Protein AF-A0A1R2CK33-F1 (afdb_monomer_lite)

InterPro domains:
  IPR003613 U-box domain [PF04564] (1-62)
  IPR003613 U-box domain [PS51698] (1-68)
  IPR003613 U-box domain [SM00504] (2-61)
  IPR013083 Zinc finger, RING/FYVE/PHD-type [G3DSA:3.30.40.10] (1-67)
  IPR052085 WD repeat, SAM and U-box domain-containing [PTHR46573] (1-62)

pLDDT: mean 72.24, std 21.77, range [31.61, 97.62]

Organism: NCBI:txid5963

Radius of gyration: 19.38 Å; chains: 1; bounding box: 47×32×52 Å

Secondary structure (DSSP, 8-state):
--TTT-S--SSEEE-TTS-EEEHHHHHHHHHH--B-TTT-PBPS----EE-HHHHHHHHHHHHHHHHTT-------SS-HHHHHHHHHHHHHH---TT---HHHHHHHHHHHHHHHHTT-------

Foldseek 3Di:
DFPQPLDDAQWWWAAQVGDIHRPVRLVVVVVVDQADPVPRHGGPDSDIHTPVVSNVVVVVVVVVCVVVVHDDDDPPPDPPVVVVCCVPPVVPPVDDPPPPDPVVVVVVVVVVVVVVVVVDDDDDDD

Sequence (126 aa):
MCPISHEMFEDPVSTSDGHTYEKKAIEAWLQNHSTSPVTGLPLADKCLKPNFALRMALQSYKDVLSCLNIKPTPVLVSNPLRDLYKMAYGHQFGIPFADVTNEKIEMFRINAENALNSNSISIKYC

Structure (mmCIF, N/CA/C/O backbone):
data_AF-A0A1R2CK33-F1
#
_entry.id   AF-A0A1R2CK33-F1
#
loop_
_atom_site.group_PDB
_atom_site.id
_atom_site.type_symbol
_atom_site.label_atom_id
_atom_site.label_alt_id
_atom_site.label_comp_id
_atom_site.label_asym_id
_atom_site.label_entity_id
_atom_site.label_seq_id
_atom_site.pdbx_PDB_ins_code
_atom_site.Cartn_x
_atom_site.Cartn_y
_atom_site.Cartn_z
_atom_site.occupancy
_atom_site.B_iso_or_equiv
_atom_site.auth_seq_id
_atom_site.auth_comp_id
_atom_site.auth_asym_id
_atom_site.auth_atom_id
_atom_site.pdbx_PDB_model_num
ATOM 1 N N . MET A 1 1 ? 6.704 4.278 -1.808 1.00 83.56 1 MET A N 1
ATOM 2 C CA . MET A 1 1 ? 6.677 3.673 -0.460 1.00 83.56 1 MET A CA 1
ATOM 3 C C . MET A 1 1 ? 5.270 3.745 0.102 1.00 83.56 1 MET A C 1
ATOM 5 O O . MET A 1 1 ? 4.521 4.634 -0.296 1.00 83.56 1 MET A O 1
ATOM 9 N N . CYS A 1 2 ? 4.928 2.813 0.989 1.00 89.75 2 CYS A N 1
ATOM 10 C CA . CYS A 1 2 ? 3.659 2.764 1.705 1.00 89.75 2 CYS A CA 1
ATOM 11 C C . CYS A 1 2 ? 3.564 3.912 2.728 1.00 89.75 2 CYS A C 1
ATOM 13 O O . CYS A 1 2 ? 4.502 4.088 3.505 1.00 89.75 2 CYS A O 1
ATOM 15 N N . PRO A 1 3 ? 2.448 4.664 2.781 1.00 89.69 3 PRO A N 1
ATOM 16 C CA . PRO A 1 3 ? 2.272 5.746 3.754 1.00 89.69 3 PRO A CA 1
ATOM 17 C C . PRO A 1 3 ? 2.221 5.304 5.225 1.00 89.69 3 PRO A C 1
ATOM 19 O O . PRO A 1 3 ? 2.498 6.122 6.089 1.00 89.69 3 PRO A O 1
ATOM 22 N N . ILE A 1 4 ? 1.848 4.047 5.509 1.00 92.44 4 ILE A N 1
ATOM 23 C CA . ILE A 1 4 ? 1.721 3.523 6.883 1.00 92.44 4 ILE A CA 1
ATOM 24 C C . ILE A 1 4 ? 3.036 2.895 7.353 1.00 92.44 4 ILE A C 1
ATOM 26 O O . ILE A 1 4 ? 3.526 3.217 8.428 1.00 92.44 4 ILE A O 1
ATOM 30 N N . SER A 1 5 ? 3.599 1.970 6.566 1.00 89.81 5 SER A N 1
ATOM 31 C CA . SER A 1 5 ? 4.809 1.238 6.967 1.00 89.81 5 SER A CA 1
ATOM 32 C C . SER A 1 5 ? 6.098 1.990 6.654 1.00 89.81 5 SER A C 1
ATOM 34 O O . SER A 1 5 ? 7.142 1.631 7.179 1.00 89.81 5 SER A O 1
ATOM 36 N N . HIS A 1 6 ? 6.046 3.011 5.791 1.00 87.81 6 HIS A N 1
ATOM 37 C CA . HIS A 1 6 ? 7.224 3.707 5.260 1.00 87.81 6 HIS A CA 1
ATOM 38 C C . HIS A 1 6 ? 8.215 2.791 4.520 1.00 87.81 6 HIS A C 1
ATOM 40 O O . HIS A 1 6 ? 9.355 3.171 4.267 1.00 87.81 6 HIS A O 1
ATOM 46 N N . GLU A 1 7 ? 7.764 1.608 4.101 1.00 87.19 7 GLU A N 1
ATOM 47 C CA . GLU A 1 7 ? 8.557 0.633 3.354 1.00 87.19 7 GLU A CA 1
ATOM 48 C C . GLU A 1 7 ? 8.164 0.604 1.870 1.00 87.19 7 GLU A C 1
ATOM 50 O O . GLU A 1 7 ? 7.157 1.181 1.436 1.00 87.19 7 GLU A O 1
ATOM 55 N N . MET A 1 8 ? 8.982 -0.052 1.046 1.00 84.25 8 MET A N 1
ATOM 56 C CA . MET A 1 8 ? 8.604 -0.353 -0.336 1.00 84.25 8 MET A CA 1
ATOM 57 C C . MET A 1 8 ? 7.421 -1.321 -0.346 1.00 84.25 8 MET A C 1
ATOM 59 O O . MET A 1 8 ? 7.349 -2.223 0.479 1.00 84.25 8 MET A O 1
ATOM 63 N N . PHE A 1 9 ? 6.502 -1.130 -1.290 1.00 89.44 9 PHE A N 1
ATOM 64 C CA . PHE A 1 9 ? 5.359 -2.025 -1.423 1.00 89.44 9 PHE A CA 1
ATOM 65 C C . PHE A 1 9 ? 5.822 -3.422 -1.851 1.00 89.44 9 PHE A C 1
ATOM 67 O O . PHE A 1 9 ? 6.646 -3.572 -2.761 1.00 89.44 9 PHE A O 1
ATOM 74 N N . GLU A 1 10 ? 5.244 -4.431 -1.220 1.00 91.81 10 GLU A N 1
ATOM 75 C CA . GLU A 1 10 ? 5.333 -5.830 -1.614 1.00 91.81 10 GLU A CA 1
ATOM 76 C C . GLU A 1 10 ? 3.987 -6.284 -2.185 1.00 91.81 10 GLU A C 1
ATOM 78 O O . GLU A 1 10 ? 3.936 -6.807 -3.300 1.00 91.81 10 GLU A O 1
ATOM 83 N N . ASP A 1 11 ? 2.895 -5.981 -1.476 1.00 96.12 11 ASP A N 1
ATOM 84 C CA . ASP A 1 11 ? 1.528 -6.274 -1.892 1.00 96.12 11 ASP A CA 1
ATOM 85 C C . ASP A 1 11 ? 0.647 -5.008 -1.842 1.00 96.12 11 ASP A C 1
ATOM 87 O O . ASP A 1 11 ? -0.082 -4.775 -0.872 1.00 96.12 11 ASP A O 1
ATOM 91 N N . PRO A 1 12 ? 0.716 -4.141 -2.873 1.00 96.00 12 PRO A N 1
ATOM 92 C CA . PRO A 1 12 ? -0.036 -2.895 -2.882 1.00 96.00 12 PRO A CA 1
ATOM 93 C C . PRO A 1 12 ? -1.538 -3.132 -3.093 1.00 96.00 12 PRO A C 1
ATOM 95 O O . PRO A 1 12 ? -1.965 -3.727 -4.088 1.00 96.00 12 PRO A O 1
ATOM 98 N N . VAL A 1 13 ? -2.353 -2.574 -2.199 1.00 97.38 13 VAL A N 1
ATOM 99 C CA . VAL A 1 13 ? -3.820 -2.570 -2.275 1.00 97.38 13 VAL A CA 1
ATOM 100 C C . VAL A 1 13 ? -4.362 -1.153 -2.139 1.00 97.38 13 VAL A C 1
ATOM 102 O O . VAL A 1 13 ? -3.800 -0.327 -1.423 1.00 97.38 13 VAL A O 1
ATOM 105 N N . SER A 1 14 ? -5.464 -0.871 -2.819 1.00 96.00 14 SER A N 1
ATOM 106 C CA . SER A 1 14 ? -6.139 0.419 -2.813 1.00 96.00 14 SER A CA 1
ATOM 107 C C . SER A 1 14 ? -7.449 0.368 -2.033 1.00 96.00 14 SER A C 1
ATOM 109 O O . SER A 1 14 ? -8.196 -0.611 -2.113 1.00 96.00 14 SER A O 1
ATOM 111 N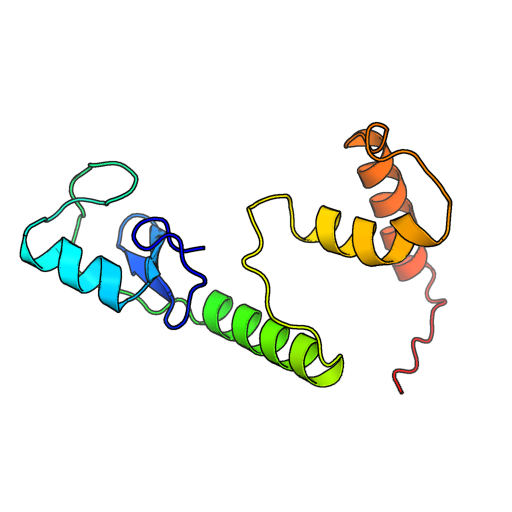 N . THR A 1 15 ? -7.727 1.435 -1.295 1.00 96.06 15 THR A N 1
ATOM 112 C CA . THR A 1 15 ? -8.975 1.665 -0.551 1.00 96.06 15 THR A CA 1
ATOM 113 C C . THR A 1 15 ? -10.007 2.410 -1.406 1.00 96.06 15 THR A C 1
ATOM 115 O O . THR A 1 15 ? -9.712 2.863 -2.515 1.00 96.06 15 THR A O 1
ATOM 118 N N . SER A 1 16 ? -11.243 2.543 -0.907 1.00 94.88 16 SER A N 1
ATOM 119 C CA . SER A 1 16 ? -12.358 3.199 -1.617 1.00 94.88 16 SER A CA 1
ATOM 120 C C . SER A 1 16 ? -12.101 4.670 -1.976 1.00 94.88 16 SER A C 1
ATOM 122 O O . SER A 1 16 ? -12.716 5.197 -2.897 1.00 94.88 16 SER A O 1
ATOM 124 N N . ASP A 1 17 ? -11.20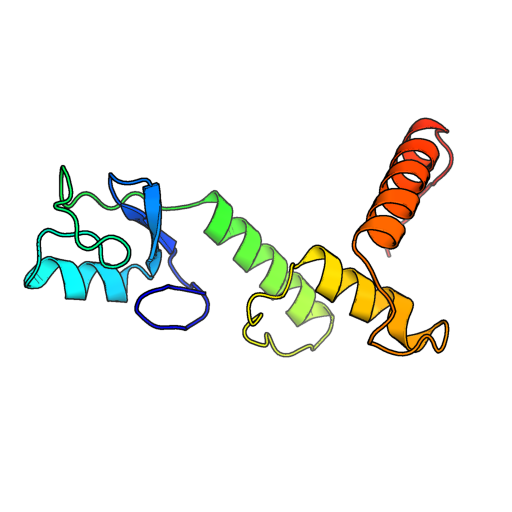5 5.334 -1.248 1.00 92.56 17 ASP A N 1
ATOM 125 C CA . ASP A 1 17 ? -10.790 6.727 -1.449 1.00 92.56 17 ASP A CA 1
ATOM 126 C C . ASP A 1 17 ? -9.652 6.886 -2.481 1.00 92.56 17 ASP A C 1
ATOM 128 O O . ASP A 1 17 ? -9.201 8.001 -2.731 1.00 92.56 17 ASP A O 1
ATOM 132 N N . GLY A 1 18 ? -9.181 5.787 -3.081 1.00 93.25 18 GLY A N 1
ATOM 133 C CA . GLY A 1 18 ? -8.160 5.790 -4.132 1.00 93.25 18 GLY A CA 1
ATOM 134 C C . GLY A 1 18 ? -6.709 5.797 -3.640 1.00 93.25 18 GLY A C 1
ATOM 135 O O . GLY A 1 18 ? -5.795 5.715 -4.463 1.00 93.25 18 GLY A O 1
ATOM 136 N N . HIS A 1 19 ? -6.459 5.841 -2.329 1.00 94.38 19 HIS A N 1
ATOM 137 C CA . HIS A 1 19 ? -5.103 5.713 -1.793 1.00 94.38 19 HIS A CA 1
ATOM 138 C C . HIS A 1 19 ? -4.627 4.259 -1.820 1.00 94.38 19 HIS A C 1
ATOM 140 O O . HIS A 1 19 ? -5.427 3.328 -1.775 1.00 94.38 19 HIS A O 1
ATOM 146 N N . THR A 1 20 ? -3.309 4.058 -1.921 1.00 93.38 20 THR A N 1
ATOM 147 C CA . THR A 1 20 ? -2.686 2.727 -1.988 1.00 93.38 20 THR A CA 1
ATOM 148 C C . THR A 1 20 ? -1.756 2.494 -0.801 1.00 93.38 20 THR A C 1
ATOM 150 O O . THR A 1 20 ? -0.941 3.352 -0.458 1.00 93.38 20 THR A O 1
ATOM 153 N N . TYR A 1 21 ? -1.857 1.308 -0.209 1.00 95.56 21 TYR A N 1
ATOM 154 C CA . TYR A 1 21 ? -1.163 0.888 1.003 1.00 95.56 21 TYR A CA 1
ATOM 155 C C . TYR A 1 21 ? -0.565 -0.508 0.834 1.00 95.56 21 TYR A C 1
ATOM 157 O O . TYR A 1 21 ? -0.965 -1.270 -0.041 1.00 95.56 21 TYR A O 1
ATOM 165 N N . GLU A 1 22 ? 0.397 -0.841 1.687 1.00 97.62 22 GLU A N 1
ATOM 166 C CA . GLU A 1 22 ? 0.827 -2.225 1.870 1.00 97.62 22 GLU A CA 1
ATOM 167 C C . GLU A 1 22 ? -0.302 -3.009 2.541 1.00 97.62 22 GLU A C 1
ATOM 169 O O . GLU A 1 22 ? -0.829 -2.566 3.568 1.00 97.62 22 GLU A O 1
ATOM 174 N N . LYS A 1 23 ? -0.665 -4.167 1.980 1.00 97.56 23 LYS A N 1
ATOM 175 C CA . LYS A 1 23 ? -1.822 -4.958 2.409 1.00 97.56 23 LYS A CA 1
ATOM 176 C C . LYS A 1 23 ? -1.818 -5.242 3.905 1.00 97.56 23 LYS A C 1
ATOM 178 O O . LYS A 1 23 ? -2.781 -4.911 4.591 1.00 97.56 23 LYS A O 1
ATOM 183 N N . LYS A 1 24 ? -0.709 -5.773 4.428 1.00 97.56 24 LYS A N 1
ATOM 184 C CA . LYS A 1 24 ? -0.586 -6.108 5.859 1.00 97.56 24 LYS A CA 1
ATOM 185 C C . LYS A 1 24 ? -0.788 -4.883 6.756 1.00 97.56 24 LYS A C 1
ATOM 187 O O . LYS A 1 24 ? -1.406 -4.980 7.812 1.00 97.56 24 LYS A O 1
ATOM 192 N N . ALA A 1 25 ? -0.280 -3.727 6.327 1.00 97.31 25 ALA A N 1
ATOM 193 C CA . ALA A 1 25 ? -0.348 -2.495 7.103 1.00 97.31 25 ALA A CA 1
ATOM 194 C C . ALA A 1 25 ? -1.774 -1.925 7.150 1.00 97.31 25 ALA A C 1
ATOM 196 O O . ALA A 1 25 ? -2.250 -1.547 8.221 1.00 97.31 25 ALA A O 1
ATOM 197 N N . ILE A 1 26 ? -2.478 -1.889 6.012 1.00 97.62 26 ILE A N 1
ATOM 198 C CA . ILE A 1 26 ? -3.856 -1.382 5.976 1.00 97.62 26 ILE A CA 1
ATOM 199 C C . ILE A 1 26 ? -4.847 -2.356 6.618 1.00 97.62 26 ILE A C 1
ATOM 201 O O . ILE A 1 26 ? -5.772 -1.913 7.293 1.00 97.62 26 ILE A O 1
ATOM 205 N N . GLU A 1 27 ? -4.641 -3.670 6.493 1.00 97.62 27 GLU A N 1
ATOM 206 C CA . GLU A 1 27 ? -5.464 -4.666 7.187 1.00 97.62 27 GLU A CA 1
ATOM 207 C C . GLU A 1 27 ? -5.374 -4.491 8.708 1.00 97.62 27 GLU A C 1
ATOM 209 O O . GLU A 1 27 ? -6.406 -4.442 9.374 1.00 97.62 27 GLU A O 1
ATOM 214 N N . ALA A 1 28 ? -4.165 -4.305 9.253 1.00 97.31 28 ALA A N 1
ATOM 215 C CA . ALA A 1 28 ? -3.966 -4.030 10.676 1.00 97.31 28 ALA A CA 1
ATOM 216 C C . ALA A 1 28 ? -4.620 -2.708 11.118 1.00 97.31 28 ALA A C 1
ATOM 218 O O . ALA A 1 28 ? -5.258 -2.646 12.170 1.00 97.31 28 ALA A O 1
ATOM 219 N N . TRP A 1 29 ? -4.521 -1.653 10.304 1.00 97.00 29 TRP A N 1
ATOM 220 C CA . TRP A 1 29 ? -5.177 -0.372 10.582 1.00 97.00 29 TRP A CA 1
ATOM 221 C C . TRP A 1 29 ? -6.705 -0.513 10.672 1.00 97.00 29 TRP A C 1
ATOM 223 O O . TRP A 1 29 ? -7.325 -0.041 11.631 1.00 97.00 29 TRP A O 1
ATOM 233 N N . LEU A 1 30 ? -7.309 -1.211 9.704 1.00 97.06 30 LEU A N 1
ATOM 234 C CA . LEU A 1 30 ? -8.760 -1.378 9.585 1.00 97.06 30 LEU A CA 1
ATOM 235 C C . LEU A 1 30 ? -9.379 -2.304 10.645 1.00 97.06 30 LEU A C 1
ATOM 237 O O . LEU A 1 30 ? -10.609 -2.349 10.753 1.00 97.06 30 LEU A O 1
ATOM 241 N N . GLN A 1 31 ? -8.570 -3.004 11.449 1.00 97.06 31 GLN A N 1
ATOM 242 C CA . GLN A 1 31 ? -9.058 -3.733 12.626 1.00 97.06 31 GLN A CA 1
ATOM 243 C C . GLN A 1 31 ? -9.631 -2.779 13.678 1.00 97.06 31 GLN A C 1
ATOM 245 O O . GLN A 1 31 ? -10.686 -3.056 14.241 1.00 97.06 31 GLN A O 1
ATOM 250 N N . ASN A 1 32 ? -8.972 -1.637 13.893 1.00 96.00 32 ASN A N 1
ATOM 251 C CA . ASN A 1 32 ? -9.331 -0.683 14.946 1.00 96.00 32 ASN A CA 1
ATOM 252 C C . ASN A 1 32 ? -9.909 0.633 14.405 1.00 96.00 32 ASN A C 1
ATOM 254 O O . ASN A 1 32 ? -10.441 1.431 15.171 1.00 96.00 32 ASN A O 1
ATOM 258 N N . HIS A 1 33 ? -9.836 0.855 13.090 1.00 96.12 33 HIS A N 1
ATOM 259 C CA . HIS A 1 33 ? -10.271 2.094 12.451 1.00 96.12 33 HIS A CA 1
ATOM 260 C C . HIS A 1 33 ? -11.183 1.826 11.247 1.00 96.12 33 HIS A C 1
ATOM 262 O O . HIS A 1 33 ? -11.197 0.747 10.649 1.00 96.12 33 HIS A O 1
ATOM 268 N N . SER A 1 34 ? -11.966 2.834 10.876 1.00 95.62 34 SER A N 1
ATOM 269 C CA . SER A 1 34 ? -12.787 2.861 9.656 1.00 95.62 34 SER A CA 1
ATOM 270 C C . SER A 1 34 ? -12.496 4.105 8.815 1.00 95.62 34 SER A C 1
ATOM 272 O O . SER A 1 34 ? -13.366 4.607 8.107 1.00 95.62 34 SER A O 1
ATOM 274 N N . THR A 1 35 ? -11.281 4.632 8.932 1.00 96.88 35 THR A N 1
ATOM 275 C CA . THR A 1 35 ? -10.829 5.875 8.305 1.00 96.88 35 THR A CA 1
ATOM 276 C C . THR A 1 35 ? -9.611 5.628 7.423 1.00 96.88 35 THR A C 1
ATOM 278 O O . THR A 1 35 ? -8.895 4.640 7.587 1.00 96.88 35 THR A O 1
ATOM 281 N N . SER A 1 36 ? -9.372 6.535 6.483 1.00 94.62 36 SER A N 1
ATOM 282 C CA . SER A 1 36 ? -8.176 6.564 5.650 1.00 94.62 36 SER A CA 1
ATOM 283 C C . SER A 1 36 ? -6.966 6.998 6.488 1.00 94.62 36 SER A C 1
ATOM 285 O O . SER A 1 36 ? -7.018 8.070 7.095 1.00 94.62 36 SER A O 1
ATOM 287 N N . PRO A 1 37 ? -5.857 6.236 6.509 1.00 94.19 37 PRO A N 1
ATOM 288 C CA . PRO A 1 37 ? -4.638 6.625 7.223 1.00 94.19 37 PRO A CA 1
ATOM 289 C C . PRO A 1 37 ? -4.027 7.950 6.753 1.00 94.19 37 PRO A C 1
ATOM 291 O O . PRO A 1 37 ? -3.314 8.596 7.511 1.00 94.19 37 PRO A O 1
ATOM 294 N N . VAL A 1 38 ? -4.266 8.340 5.494 1.00 92.81 38 VAL A N 1
ATOM 295 C CA . VAL A 1 38 ? -3.659 9.546 4.900 1.00 92.81 38 VAL A CA 1
ATOM 296 C C . VAL A 1 38 ? -4.503 10.782 5.173 1.00 92.81 38 VAL A C 1
ATOM 298 O O . VAL A 1 38 ? -3.965 11.830 5.515 1.00 92.81 38 VAL A O 1
ATOM 301 N N . THR A 1 39 ? -5.822 10.677 5.010 1.00 91.94 39 THR A N 1
ATOM 302 C CA . THR A 1 39 ? -6.719 11.839 5.117 1.00 91.94 39 THR A CA 1
ATOM 303 C C . THR A 1 39 ? -7.399 11.947 6.480 1.00 91.94 39 THR A C 1
ATOM 305 O O . THR A 1 39 ? -7.941 12.996 6.811 1.00 91.94 39 THR A O 1
ATOM 308 N N . GLY A 1 40 ? -7.417 10.865 7.263 1.00 93.88 40 GLY A N 1
ATOM 309 C CA . GLY A 1 40 ? -8.178 10.760 8.508 1.00 93.88 40 GLY A CA 1
ATOM 310 C C . GLY A 1 40 ? -9.696 10.675 8.310 1.00 93.88 40 GLY A C 1
ATOM 311 O O . GLY A 1 40 ? -10.426 10.530 9.289 1.00 93.88 40 GLY A O 1
ATOM 312 N N . LEU A 1 41 ? -10.190 10.742 7.070 1.00 95.81 41 LEU A N 1
ATOM 313 C CA . LEU A 1 41 ? -11.621 10.739 6.771 1.00 95.81 41 LEU A CA 1
ATOM 314 C C . LEU A 1 41 ? -12.201 9.317 6.789 1.00 95.81 41 LEU A C 1
ATOM 316 O O . LEU A 1 41 ? -11.480 8.367 6.474 1.00 95.81 41 LEU A O 1
ATOM 320 N N . PRO A 1 42 ? -13.494 9.143 7.120 1.00 97.00 42 PRO A N 1
ATOM 321 C CA . PRO A 1 42 ? -14.168 7.852 7.027 1.00 97.00 42 PRO A CA 1
ATOM 322 C C . PRO A 1 42 ? -14.071 7.255 5.621 1.00 97.00 42 PRO A C 1
ATOM 324 O O . PRO A 1 42 ? -14.302 7.942 4.627 1.00 97.00 42 PRO A O 1
ATOM 327 N N . LEU A 1 43 ? -13.752 5.965 5.544 1.00 95.88 43 LEU A N 1
ATOM 328 C CA . LEU A 1 43 ? -13.838 5.215 4.295 1.00 95.88 43 LEU A CA 1
ATOM 329 C C . LEU A 1 43 ? -15.294 4.822 4.038 1.00 95.88 43 LEU A C 1
ATOM 331 O O . LEU A 1 43 ? -16.030 4.505 4.973 1.00 95.88 43 LEU A O 1
ATOM 335 N N . ALA A 1 44 ? -15.698 4.818 2.766 1.00 95.44 44 ALA A N 1
ATOM 336 C CA . ALA A 1 44 ? -17.040 4.393 2.373 1.00 95.44 44 ALA A CA 1
ATOM 337 C C . ALA A 1 44 ? -17.272 2.907 2.690 1.00 95.44 44 ALA A C 1
ATOM 339 O O . ALA A 1 44 ? -18.359 2.512 3.105 1.00 95.44 44 ALA A O 1
ATOM 340 N N . ASP A 1 45 ? -16.227 2.096 2.531 1.00 94.50 45 ASP A N 1
ATOM 341 C CA . ASP A 1 45 ? -16.205 0.680 2.860 1.00 94.50 45 ASP A CA 1
ATOM 342 C C . ASP A 1 45 ? -14.777 0.236 3.232 1.00 94.50 45 ASP A C 1
ATOM 344 O O . ASP A 1 45 ? -13.804 0.970 3.054 1.00 94.50 45 ASP A O 1
ATOM 348 N N . LYS A 1 46 ? -14.646 -0.976 3.783 1.00 94.56 46 LYS A N 1
ATOM 349 C CA . LYS A 1 46 ? -13.349 -1.590 4.123 1.00 94.56 46 LYS A CA 1
ATOM 350 C C . LYS A 1 46 ? -12.834 -2.530 3.023 1.00 94.56 46 LYS A C 1
ATOM 352 O O . LYS A 1 46 ? -11.994 -3.385 3.298 1.00 94.56 46 LYS A O 1
ATOM 357 N N . CYS A 1 47 ? -13.349 -2.431 1.797 1.00 94.38 47 CYS A N 1
ATOM 358 C CA . CYS A 1 47 ? -12.914 -3.290 0.704 1.00 94.38 47 CYS A CA 1
ATOM 359 C C . CYS A 1 47 ? -11.538 -2.845 0.209 1.00 94.38 47 CYS A C 1
ATOM 361 O O . CYS A 1 47 ? -11.304 -1.677 -0.104 1.00 94.38 47 CYS A O 1
ATOM 363 N N . LEU A 1 48 ? -10.633 -3.812 0.086 1.00 97.25 48 LEU A N 1
ATOM 364 C CA . LEU A 1 48 ? -9.291 -3.606 -0.441 1.00 97.25 48 LEU A CA 1
ATOM 365 C C . LEU A 1 48 ? -9.222 -4.169 -1.858 1.00 97.25 48 LEU A C 1
ATOM 367 O O . LEU A 1 48 ? -9.513 -5.344 -2.089 1.00 97.25 48 LEU A O 1
ATOM 371 N N . LYS A 1 49 ? -8.837 -3.327 -2.816 1.00 97.31 49 LYS A N 1
ATOM 372 C CA . LYS A 1 49 ? -8.684 -3.705 -4.224 1.00 97.31 49 LYS A CA 1
ATOM 373 C C . LYS A 1 49 ? -7.199 -3.856 -4.551 1.00 97.31 49 LYS A C 1
ATOM 375 O O . LYS A 1 49 ? -6.463 -2.894 -4.361 1.00 97.31 49 LYS A O 1
ATOM 380 N N . PRO A 1 50 ? -6.720 -5.005 -5.050 1.00 96.88 50 PRO A N 1
ATOM 381 C CA . PRO A 1 50 ? -5.318 -5.140 -5.438 1.00 96.88 50 PRO A CA 1
ATOM 382 C C . PRO A 1 50 ? -4.920 -4.121 -6.511 1.00 96.88 50 PRO A C 1
ATOM 384 O O . PRO A 1 50 ? -5.625 -3.958 -7.509 1.00 96.88 50 PRO A O 1
ATOM 387 N N . ASN A 1 51 ? -3.768 -3.469 -6.341 1.00 95.50 51 ASN A N 1
ATOM 388 C CA . ASN A 1 51 ? -3.205 -2.575 -7.348 1.00 95.50 51 ASN A CA 1
ATOM 389 C C . ASN A 1 51 ? -2.206 -3.347 -8.224 1.00 95.50 51 ASN A C 1
ATOM 391 O O . ASN A 1 51 ? -0.989 -3.306 -8.024 1.00 95.50 51 ASN A O 1
ATOM 395 N N . PHE A 1 52 ? -2.742 -4.084 -9.200 1.00 92.44 52 PHE A N 1
ATOM 396 C CA . PHE A 1 52 ? -1.939 -4.924 -10.092 1.00 92.44 52 PHE A CA 1
ATOM 397 C C . PHE A 1 52 ? -0.922 -4.123 -10.907 1.00 92.44 52 PHE A C 1
ATOM 399 O O . PHE A 1 52 ? 0.200 -4.586 -11.084 1.00 92.44 52 PHE A O 1
ATOM 406 N N . ALA A 1 53 ? -1.278 -2.913 -11.348 1.00 88.06 53 ALA A N 1
ATOM 407 C CA . ALA A 1 53 ? -0.380 -2.056 -12.115 1.00 88.06 53 ALA A CA 1
ATOM 408 C C . ALA A 1 53 ? 0.880 -1.699 -11.311 1.00 88.06 53 ALA A C 1
ATOM 410 O O . ALA A 1 53 ? 1.997 -1.865 -11.801 1.00 88.06 53 ALA A O 1
ATOM 411 N N . LEU A 1 54 ? 0.715 -1.285 -10.048 1.00 87.25 54 LEU A N 1
ATOM 412 C CA . LEU A 1 54 ? 1.848 -0.983 -9.176 1.00 87.25 54 LEU A CA 1
ATOM 413 C C . LEU A 1 54 ? 2.659 -2.242 -8.846 1.00 87.25 54 LEU A C 1
ATOM 415 O O . LEU A 1 54 ? 3.887 -2.196 -8.867 1.00 87.25 54 LEU A O 1
ATOM 419 N N . ARG A 1 55 ? 1.991 -3.375 -8.593 1.00 88.88 55 ARG A N 1
ATOM 420 C CA . ARG A 1 55 ? 2.672 -4.653 -8.346 1.00 88.88 55 ARG A CA 1
ATOM 421 C C . ARG A 1 55 ? 3.549 -5.062 -9.535 1.00 88.88 55 ARG A C 1
ATOM 423 O O . ARG A 1 55 ? 4.706 -5.418 -9.338 1.00 88.88 55 ARG A O 1
ATOM 430 N N . MET A 1 56 ? 3.024 -4.967 -10.758 1.00 84.06 56 MET A N 1
ATOM 431 C CA . MET A 1 56 ? 3.774 -5.280 -11.978 1.00 84.06 56 MET A CA 1
ATOM 432 C C . MET A 1 56 ? 4.960 -4.333 -12.172 1.00 84.06 56 MET A C 1
ATOM 434 O O . MET A 1 56 ? 6.069 -4.800 -12.410 1.00 84.06 56 MET A O 1
ATOM 438 N N . ALA A 1 57 ? 4.761 -3.024 -11.994 1.00 81.56 57 ALA A N 1
ATOM 439 C CA . ALA A 1 57 ? 5.840 -2.045 -12.112 1.00 81.56 57 ALA A CA 1
ATOM 440 C C . ALA A 1 57 ? 6.977 -2.304 -11.106 1.00 81.56 57 ALA A C 1
ATOM 442 O O . ALA A 1 57 ? 8.153 -2.227 -11.458 1.00 81.56 57 ALA A O 1
ATOM 443 N N . LEU A 1 58 ? 6.637 -2.653 -9.862 1.00 84.50 58 LEU A N 1
ATOM 444 C CA . LEU A 1 58 ? 7.618 -3.001 -8.832 1.00 84.50 58 LEU A CA 1
ATOM 445 C C . LEU A 1 58 ? 8.358 -4.297 -9.151 1.00 84.50 58 LEU A C 1
ATOM 447 O O . LEU A 1 58 ? 9.553 -4.384 -8.878 1.00 84.50 58 LEU A O 1
ATOM 451 N N . GLN A 1 59 ? 7.669 -5.286 -9.720 1.00 84.62 59 GLN A N 1
ATOM 452 C CA . GLN A 1 59 ? 8.304 -6.529 -10.133 1.00 84.62 59 GLN A CA 1
ATOM 453 C C . GLN A 1 59 ? 9.314 -6.272 -11.252 1.00 84.62 59 GLN A C 1
ATOM 455 O O . GLN A 1 59 ? 10.486 -6.588 -11.088 1.00 84.62 59 GLN A O 1
ATOM 460 N N . SER A 1 60 ? 8.901 -5.580 -12.317 1.00 81.12 60 SER A N 1
ATOM 461 C CA . SER A 1 60 ? 9.799 -5.196 -13.411 1.00 81.12 60 SER A CA 1
ATOM 462 C C . SER A 1 60 ? 11.002 -4.389 -12.918 1.00 81.12 60 SER A C 1
ATOM 464 O O . SER A 1 60 ? 12.124 -4.614 -13.363 1.00 81.12 60 SER A O 1
ATOM 466 N N . TYR A 1 61 ? 10.800 -3.482 -11.958 1.00 79.25 61 TYR A N 1
ATOM 467 C CA . TYR A 1 61 ? 11.894 -2.745 -11.330 1.00 79.25 61 TYR A CA 1
ATOM 468 C C . TYR A 1 61 ? 12.878 -3.669 -10.594 1.00 79.25 61 TYR A C 1
ATOM 470 O O . TYR A 1 61 ? 14.086 -3.557 -10.794 1.00 79.25 61 TYR A O 1
ATOM 478 N N . LYS A 1 62 ? 12.382 -4.606 -9.774 1.00 80.50 62 LYS A N 1
ATOM 479 C CA . LYS A 1 62 ? 13.222 -5.589 -9.068 1.00 80.50 62 LYS A CA 1
ATOM 480 C C . LYS A 1 62 ? 14.004 -6.472 -10.040 1.00 80.50 62 LYS A C 1
ATOM 482 O O . LYS A 1 62 ? 15.186 -6.713 -9.803 1.00 80.50 62 LYS A O 1
ATOM 487 N N . ASP A 1 63 ? 13.372 -6.897 -11.130 1.00 79.25 63 ASP A N 1
ATOM 488 C CA . ASP A 1 63 ? 13.998 -7.742 -12.145 1.00 79.25 63 ASP A CA 1
ATOM 489 C C . ASP A 1 63 ? 15.185 -7.011 -12.792 1.00 79.25 63 ASP A C 1
ATOM 491 O O . ASP A 1 63 ? 16.299 -7.536 -12.800 1.00 79.25 63 ASP A O 1
ATOM 495 N N . VAL A 1 64 ? 15.003 -5.752 -13.213 1.00 74.94 64 VAL A N 1
ATOM 496 C CA . VAL A 1 64 ? 16.089 -4.925 -13.774 1.00 74.94 64 VAL A CA 1
ATOM 497 C C . VAL A 1 64 ? 17.234 -4.744 -12.776 1.00 74.94 64 VAL A C 1
ATOM 499 O O . VAL A 1 64 ? 18.400 -4.918 -13.129 1.00 74.94 64 VAL A 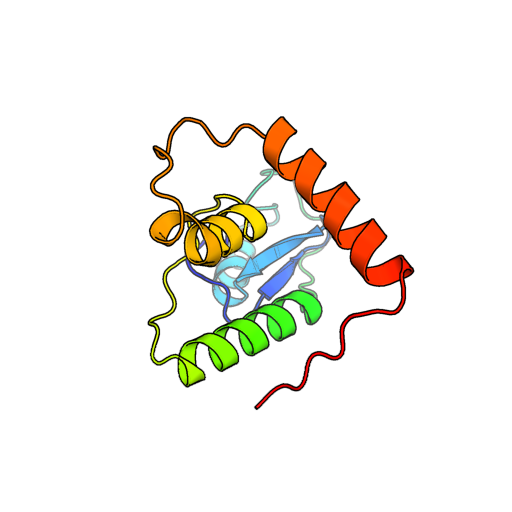O 1
ATOM 502 N N . LEU A 1 65 ? 16.923 -4.420 -11.518 1.00 73.94 65 LEU A N 1
ATOM 503 C CA . LEU A 1 65 ? 17.949 -4.256 -10.487 1.00 73.94 65 LEU A CA 1
ATOM 504 C C . LEU A 1 65 ? 18.738 -5.545 -10.240 1.00 73.94 65 LEU A C 1
ATOM 506 O O . LEU A 1 65 ? 19.953 -5.486 -10.043 1.00 73.94 65 LEU A O 1
ATOM 510 N N . SER A 1 66 ? 18.064 -6.697 -10.285 1.00 76.75 66 SER A N 1
ATOM 511 C CA . SER A 1 66 ? 18.703 -8.002 -10.124 1.00 76.75 66 SER A CA 1
ATOM 512 C C . SER A 1 66 ? 19.697 -8.296 -11.251 1.00 76.75 66 SER A C 1
ATOM 514 O O . SER A 1 66 ? 20.819 -8.711 -10.969 1.00 76.75 66 SER A O 1
ATOM 516 N N . CYS A 1 67 ? 19.350 -7.980 -12.505 1.00 73.06 67 CYS A N 1
ATOM 517 C CA . CYS A 1 67 ? 20.248 -8.137 -13.652 1.00 73.06 67 CYS A CA 1
ATOM 518 C C . CYS A 1 67 ? 21.499 -7.257 -13.539 1.00 73.06 67 CYS A C 1
ATOM 520 O O . CYS A 1 67 ? 22.569 -7.636 -14.006 1.00 73.06 67 CYS A O 1
ATOM 522 N N . LEU A 1 68 ? 21.370 -6.089 -12.907 1.00 72.56 68 LEU A N 1
ATOM 523 C CA . LEU A 1 68 ? 22.465 -5.137 -12.725 1.00 72.56 68 LEU A CA 1
ATOM 524 C C . LEU A 1 68 ? 23.252 -5.362 -11.423 1.00 72.56 68 LEU A C 1
ATOM 526 O O . LEU A 1 68 ? 24.198 -4.627 -11.148 1.00 72.56 68 LEU A O 1
ATOM 530 N N . ASN A 1 69 ? 22.868 -6.357 -10.614 1.00 80.56 69 ASN A N 1
ATOM 531 C CA . ASN A 1 69 ? 23.421 -6.613 -9.282 1.00 80.56 69 ASN A CA 1
ATOM 532 C C . ASN A 1 69 ? 23.363 -5.372 -8.359 1.00 80.56 69 ASN A C 1
ATOM 534 O O . ASN A 1 69 ? 24.249 -5.137 -7.532 1.00 80.56 69 ASN A O 1
ATOM 538 N N . ILE A 1 70 ? 22.311 -4.560 -8.512 1.00 72.69 70 ILE A N 1
ATOM 539 C CA . ILE A 1 70 ? 22.055 -3.350 -7.725 1.00 72.69 70 ILE A CA 1
ATOM 540 C C . ILE A 1 70 ? 21.077 -3.699 -6.603 1.00 72.69 70 ILE A C 1
ATOM 542 O O . ILE A 1 70 ? 20.039 -4.319 -6.827 1.00 72.69 70 ILE A O 1
ATOM 546 N N . LYS A 1 71 ? 21.377 -3.276 -5.370 1.00 70.94 71 LYS A N 1
ATOM 547 C CA . LYS A 1 71 ? 20.438 -3.450 -4.255 1.00 70.94 71 LYS A CA 1
ATOM 548 C C . LYS A 1 71 ? 19.263 -2.476 -4.408 1.00 70.94 71 LYS A C 1
ATOM 550 O O . LYS A 1 71 ? 19.523 -1.284 -4.572 1.00 70.94 71 LYS A O 1
ATOM 555 N N . PRO A 1 72 ? 18.000 -2.937 -4.307 1.00 62.34 72 PRO A N 1
ATOM 556 C CA . PRO A 1 72 ? 16.850 -2.043 -4.295 1.00 62.34 72 PRO A CA 1
ATOM 557 C C . PRO A 1 72 ? 16.937 -1.133 -3.075 1.00 62.34 72 PRO A C 1
ATOM 559 O O . PRO A 1 72 ? 16.731 -1.561 -1.940 1.00 62.34 72 PRO A O 1
ATOM 562 N N . THR A 1 73 ? 17.278 0.127 -3.309 1.00 57.72 73 THR A N 1
ATOM 563 C CA . THR A 1 73 ? 17.194 1.169 -2.296 1.00 57.72 73 THR A CA 1
ATOM 564 C C . THR A 1 73 ? 15.762 1.696 -2.248 1.00 57.72 73 THR A C 1
ATOM 566 O O . THR A 1 73 ? 15.107 1.804 -3.290 1.00 57.72 73 THR A O 1
ATOM 569 N N . PRO A 1 74 ? 15.233 2.020 -1.055 1.00 54.78 74 PRO A N 1
ATOM 570 C CA . PRO A 1 74 ? 13.959 2.708 -0.954 1.00 54.78 74 PRO A CA 1
ATOM 571 C C . PRO A 1 74 ? 14.096 4.020 -1.716 1.00 54.78 74 PRO A C 1
ATOM 573 O O . PRO A 1 74 ? 14.913 4.868 -1.352 1.00 54.78 74 PRO A O 1
ATOM 576 N N . VAL A 1 75 ? 13.339 4.166 -2.801 1.00 54.41 75 VAL A N 1
ATOM 577 C CA . VAL A 1 75 ? 13.312 5.406 -3.572 1.00 54.41 75 VAL A CA 1
ATOM 578 C C . VAL A 1 75 ? 12.615 6.434 -2.683 1.00 54.41 75 VAL A C 1
ATOM 580 O O . VAL A 1 75 ? 11.386 6.537 -2.677 1.00 54.41 75 VAL A O 1
ATOM 583 N N . LEU A 1 76 ? 13.393 7.124 -1.837 1.00 45.09 76 LEU A N 1
ATOM 584 C CA . LEU A 1 76 ? 12.961 8.346 -1.167 1.00 45.09 76 LEU A CA 1
ATOM 585 C C . LEU A 1 76 ? 12.426 9.233 -2.278 1.00 45.09 76 LEU A C 1
ATOM 587 O O . LEU A 1 76 ? 13.115 9.444 -3.268 1.00 45.09 76 LEU A O 1
ATOM 591 N N . VAL A 1 77 ? 11.161 9.626 -2.163 1.00 43.78 77 VAL A N 1
ATOM 592 C CA . VAL A 1 77 ? 10.385 10.257 -3.230 1.00 43.78 77 VAL A CA 1
ATOM 593 C C . VAL A 1 77 ? 11.127 11.488 -3.758 1.00 43.78 77 VAL A C 1
ATOM 595 O O . VAL A 1 77 ? 10.957 12.594 -3.259 1.00 43.78 77 VAL A O 1
ATOM 598 N N . SER A 1 78 ? 11.953 11.308 -4.784 1.00 44.31 78 SER A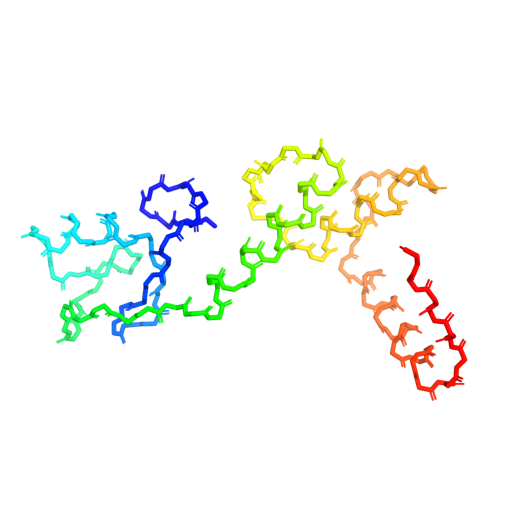 N 1
ATOM 599 C CA . SER A 1 78 ? 12.572 12.398 -5.524 1.00 44.31 78 SER A CA 1
ATOM 600 C C . SER A 1 78 ? 12.463 12.165 -7.019 1.00 44.31 78 SER A C 1
ATOM 602 O O . SER A 1 78 ? 13.439 12.290 -7.736 1.00 44.31 78 SER A O 1
ATOM 604 N N . ASN A 1 79 ? 11.233 11.938 -7.490 1.00 50.75 79 ASN A N 1
ATOM 605 C CA . ASN A 1 79 ? 10.858 11.885 -8.903 1.00 50.75 79 ASN A CA 1
ATOM 606 C C . ASN A 1 79 ? 11.643 10.800 -9.695 1.00 50.75 79 ASN A C 1
ATOM 608 O O . ASN A 1 79 ? 12.789 11.016 -10.077 1.00 50.75 79 ASN A O 1
ATOM 612 N N . PRO A 1 80 ? 11.032 9.641 -10.007 1.00 52.34 80 PRO A N 1
ATOM 613 C CA . PRO A 1 80 ? 11.717 8.512 -10.651 1.00 52.34 80 PRO A CA 1
ATOM 614 C C . PRO A 1 80 ? 12.453 8.873 -11.949 1.00 52.34 80 PRO A C 1
ATOM 616 O O . PRO A 1 80 ? 13.527 8.340 -12.218 1.00 52.34 80 PRO A O 1
ATOM 619 N N . LEU A 1 81 ? 11.915 9.822 -12.727 1.00 48.53 81 LEU A N 1
ATOM 620 C CA . LEU A 1 81 ? 12.578 10.348 -13.924 1.00 48.53 81 LEU A CA 1
ATOM 621 C C . LEU A 1 81 ? 13.833 11.149 -13.579 1.00 48.53 81 LEU A C 1
ATOM 623 O O . LEU A 1 81 ? 14.851 11.014 -14.246 1.00 48.53 81 LEU A O 1
ATOM 627 N N . ARG A 1 82 ? 13.783 11.952 -12.513 1.00 54.38 82 ARG A N 1
ATOM 628 C CA . ARG A 1 82 ? 14.933 12.708 -12.012 1.00 54.38 82 ARG A CA 1
ATOM 629 C C . ARG A 1 82 ? 16.024 11.758 -11.516 1.00 54.38 82 ARG A C 1
ATOM 631 O O . ARG A 1 82 ? 17.191 12.026 -11.769 1.00 54.38 82 ARG A O 1
ATOM 638 N N . ASP A 1 83 ? 15.670 10.663 -10.853 1.00 54.12 83 ASP A N 1
ATOM 639 C CA . ASP A 1 83 ? 16.647 9.710 -10.316 1.00 54.12 83 ASP A CA 1
ATOM 640 C C . ASP A 1 83 ? 17.276 8.827 -11.405 1.00 54.12 83 ASP A C 1
ATOM 642 O O . ASP A 1 83 ? 18.496 8.656 -11.413 1.00 54.12 83 ASP A O 1
ATOM 646 N N . LEU A 1 84 ? 16.499 8.390 -12.403 1.00 53.28 84 LEU A N 1
ATOM 647 C CA . LEU A 1 84 ? 17.040 7.745 -13.608 1.00 53.28 84 LEU A CA 1
ATOM 648 C C . LEU A 1 84 ? 17.935 8.695 -14.417 1.00 53.28 84 LEU A C 1
ATOM 650 O O . LEU A 1 84 ? 19.022 8.310 -14.844 1.00 53.28 84 LEU A O 1
ATOM 654 N N . TYR A 1 85 ? 17.525 9.955 -14.578 1.00 54.47 85 TYR A N 1
ATOM 655 C CA . TYR A 1 85 ? 18.306 10.968 -15.289 1.00 54.47 85 TYR A CA 1
ATOM 656 C C . TYR A 1 85 ? 19.617 11.309 -14.556 1.00 54.47 85 TYR A C 1
ATOM 658 O O . TYR A 1 85 ? 20.67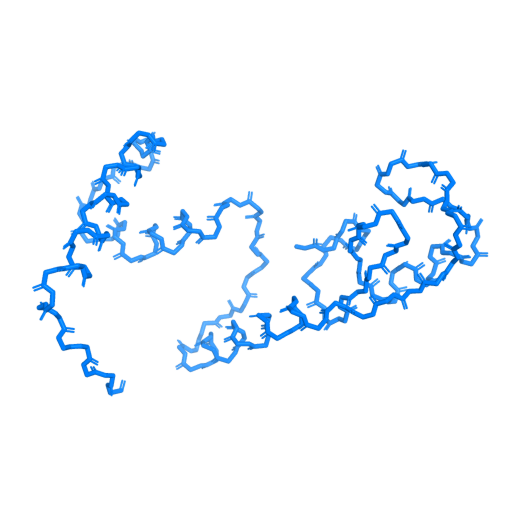3 11.387 -15.183 1.00 54.47 85 TYR A O 1
ATOM 666 N N . LYS A 1 86 ? 19.589 11.436 -13.219 1.00 55.44 86 LYS A N 1
ATOM 667 C CA . LYS A 1 86 ? 20.790 11.592 -12.375 1.00 55.44 86 LYS A CA 1
ATOM 668 C C . LYS A 1 86 ? 21.757 10.413 -12.536 1.00 55.44 86 LYS A C 1
ATOM 670 O O . LYS A 1 86 ? 22.963 10.637 -12.593 1.00 55.44 86 LYS A O 1
ATOM 675 N N . MET A 1 87 ? 21.237 9.186 -12.617 1.00 55.78 87 MET A N 1
ATOM 676 C CA . MET A 1 87 ? 22.041 7.964 -12.723 1.00 55.78 87 MET A CA 1
ATOM 677 C C . MET A 1 87 ? 22.676 7.791 -14.111 1.00 55.78 87 MET A C 1
ATOM 679 O O . MET A 1 87 ? 23.832 7.388 -14.197 1.00 55.78 87 MET A O 1
ATOM 683 N N . ALA A 1 88 ? 21.959 8.141 -15.183 1.00 58.28 88 ALA A N 1
ATOM 684 C CA . ALA A 1 88 ? 22.459 8.039 -16.554 1.00 58.28 88 ALA A CA 1
ATOM 685 C C . ALA A 1 88 ? 23.409 9.188 -16.948 1.00 58.28 88 ALA A C 1
ATOM 687 O O . ALA A 1 88 ? 24.402 8.948 -17.630 1.00 58.28 88 ALA A O 1
ATOM 688 N N . TYR A 1 89 ? 23.138 10.427 -16.511 1.00 53.66 89 TYR A N 1
ATOM 689 C CA . TYR A 1 89 ? 23.810 11.622 -17.050 1.00 53.66 89 TYR A CA 1
ATOM 690 C C . TYR A 1 89 ? 24.659 12.408 -16.036 1.00 53.66 89 TYR A C 1
ATOM 692 O O . TYR A 1 89 ? 25.502 13.206 -16.444 1.00 53.66 89 TYR A O 1
ATOM 700 N N . GLY A 1 90 ? 24.499 12.186 -14.725 1.00 47.94 90 GLY A N 1
ATOM 701 C CA . GLY A 1 90 ? 25.239 12.927 -13.692 1.00 47.94 90 GLY A CA 1
ATOM 702 C C . GLY A 1 90 ? 26.749 12.656 -13.690 1.00 47.94 90 GLY A C 1
ATOM 703 O O . GLY A 1 90 ? 27.542 13.571 -13.492 1.00 47.94 90 GLY A O 1
ATOM 704 N N . HIS A 1 91 ? 27.162 11.419 -13.980 1.00 46.50 91 HIS A N 1
ATOM 705 C CA . HIS A 1 91 ? 28.581 11.047 -14.046 1.00 46.50 91 HIS A CA 1
ATOM 706 C C . HIS A 1 91 ? 29.250 11.474 -15.365 1.00 46.50 91 HIS A C 1
ATOM 708 O O . HIS A 1 91 ? 30.455 11.698 -15.409 1.00 46.50 91 HIS A O 1
ATOM 714 N N . GLN A 1 92 ? 28.478 11.604 -16.448 1.00 46.19 92 GLN A N 1
ATOM 715 C CA . GLN A 1 92 ? 29.018 11.784 -17.799 1.00 46.19 92 GLN A CA 1
ATOM 716 C C . GLN A 1 92 ? 29.403 13.239 -18.125 1.00 46.19 92 GLN A C 1
ATOM 718 O O . GLN A 1 92 ? 30.240 13.454 -18.997 1.00 46.19 92 GLN A O 1
ATOM 723 N N . PHE A 1 93 ? 28.834 14.231 -17.425 1.00 46.25 93 PHE A N 1
ATOM 724 C CA . PHE A 1 93 ? 28.967 15.652 -17.794 1.00 46.25 93 PHE A CA 1
ATOM 725 C C . PHE A 1 93 ? 29.452 16.597 -16.677 1.00 46.25 93 PHE A C 1
ATOM 727 O O . PHE A 1 93 ? 29.582 17.792 -16.925 1.00 46.25 93 PHE A O 1
ATOM 734 N N . GLY A 1 94 ? 29.732 16.109 -15.460 1.00 46.12 94 GLY A N 1
ATOM 735 C CA . GLY A 1 94 ? 30.369 16.913 -14.399 1.00 46.12 94 GLY A CA 1
ATOM 736 C C . GLY A 1 94 ? 29.570 18.135 -13.915 1.00 46.12 94 GLY A C 1
ATOM 737 O O . GLY A 1 94 ? 30.159 19.112 -13.457 1.00 46.12 94 GLY A O 1
ATOM 738 N N . ILE A 1 95 ? 28.240 18.109 -14.032 1.00 45.59 95 ILE A N 1
ATOM 739 C CA . ILE A 1 95 ? 27.373 19.247 -13.690 1.00 45.59 95 ILE A CA 1
ATOM 740 C C . ILE A 1 95 ? 27.068 19.234 -12.176 1.00 45.59 95 ILE A C 1
ATOM 742 O O . ILE A 1 95 ? 26.632 18.195 -11.668 1.00 45.59 95 ILE A O 1
ATOM 746 N N . PRO A 1 96 ? 27.248 20.349 -11.437 1.00 46.19 96 PRO A N 1
ATOM 747 C CA . PRO A 1 96 ? 26.914 20.428 -10.016 1.00 46.19 96 PRO A CA 1
ATOM 748 C C . PRO A 1 96 ? 25.430 20.147 -9.743 1.00 46.19 96 PRO A C 1
ATOM 750 O O . PRO A 1 96 ? 24.537 20.645 -10.428 1.00 46.19 96 PRO A O 1
ATOM 753 N N . PHE A 1 97 ? 25.175 19.375 -8.685 1.00 51.62 97 PHE A N 1
ATOM 754 C CA . PHE A 1 97 ? 23.869 18.821 -8.300 1.00 51.62 97 PHE A CA 1
ATOM 755 C C . PHE A 1 97 ? 22.725 19.850 -8.153 1.00 51.62 97 PHE A C 1
ATOM 757 O O . PHE A 1 97 ? 21.556 19.479 -8.246 1.00 51.62 97 PHE A O 1
ATOM 764 N N . ALA A 1 98 ? 23.037 21.131 -7.938 1.00 47.34 98 ALA A N 1
ATOM 765 C CA . ALA A 1 98 ? 22.056 22.175 -7.642 1.00 47.34 98 ALA A CA 1
ATOM 766 C C . ALA A 1 98 ? 21.395 22.826 -8.879 1.00 47.34 98 ALA A C 1
ATOM 768 O O . ALA A 1 98 ? 20.349 23.451 -8.728 1.00 47.34 98 ALA A O 1
ATOM 769 N N . ASP A 1 99 ? 21.935 22.648 -10.094 1.00 44.09 99 ASP A N 1
ATOM 770 C CA . ASP A 1 99 ? 21.530 23.443 -11.275 1.00 44.09 99 ASP A CA 1
ATOM 771 C C . ASP A 1 99 ? 20.538 22.751 -12.233 1.00 44.09 99 ASP A C 1
ATOM 773 O O . ASP A 1 99 ? 20.247 23.258 -13.327 1.00 44.09 99 ASP A O 1
ATOM 777 N N . VAL A 1 100 ? 20.000 21.586 -11.854 1.00 50.84 100 VAL A N 1
ATOM 778 C CA . VAL A 1 100 ? 18.984 20.871 -12.647 1.00 50.84 100 VAL A CA 1
ATOM 779 C C . VAL A 1 100 ? 17.589 21.387 -12.279 1.00 50.84 100 VAL A C 1
ATOM 781 O O . VAL A 1 100 ? 16.844 20.766 -11.516 1.00 50.84 100 VAL A O 1
ATOM 784 N N . THR A 1 101 ? 17.234 22.557 -12.808 1.00 52.12 101 THR A N 1
ATOM 785 C CA . THR A 1 101 ? 15.883 23.123 -12.695 1.00 52.12 101 THR A CA 1
ATOM 786 C C . THR A 1 101 ? 14.896 22.394 -13.615 1.00 52.12 101 THR A C 1
ATOM 788 O O . THR A 1 101 ? 15.274 21.837 -14.649 1.00 52.12 101 THR A O 1
ATOM 791 N N . ASN A 1 102 ? 13.608 22.394 -13.245 1.00 48.09 102 ASN A N 1
ATOM 792 C CA . ASN A 1 102 ? 12.534 21.722 -13.995 1.00 48.09 102 ASN A CA 1
ATOM 793 C C . ASN A 1 102 ? 12.445 22.188 -15.466 1.00 48.09 102 ASN A C 1
ATOM 795 O O . ASN A 1 102 ? 12.057 21.412 -16.331 1.00 48.09 102 ASN A O 1
ATOM 799 N N . GLU A 1 103 ? 12.880 23.413 -15.764 1.00 49.69 103 GLU A N 1
ATOM 800 C CA . GLU A 1 103 ? 12.925 23.975 -17.121 1.00 49.69 103 GLU A CA 1
ATOM 801 C C . GLU A 1 103 ? 13.925 23.249 -18.037 1.00 49.69 103 GLU A C 1
ATOM 803 O O . GLU A 1 103 ? 13.640 23.016 -19.211 1.00 49.69 103 GLU A O 1
ATOM 808 N N . LYS A 1 104 ? 15.080 22.818 -17.507 1.00 51.34 104 LYS A N 1
ATOM 809 C CA . LYS A 1 104 ? 16.072 22.055 -18.286 1.00 51.34 104 LYS A CA 1
ATOM 810 C C . LYS A 1 104 ? 15.630 20.613 -18.535 1.00 51.34 104 LYS A C 1
ATOM 812 O O . LYS A 1 104 ? 16.044 20.022 -19.527 1.00 51.34 104 LYS A O 1
ATOM 817 N N . ILE A 1 105 ? 14.777 20.062 -17.671 1.00 52.88 105 ILE A N 1
ATOM 818 C CA . ILE A 1 105 ? 14.180 18.731 -17.857 1.00 52.88 105 ILE A CA 1
ATOM 819 C C . ILE A 1 105 ? 13.148 18.768 -18.998 1.00 52.88 105 ILE A C 1
ATOM 821 O O . ILE A 1 105 ? 13.134 17.865 -19.834 1.00 52.88 105 ILE A O 1
ATOM 825 N N . GLU A 1 106 ? 12.348 19.834 -19.099 1.00 53.88 106 GLU A N 1
ATOM 826 C CA . GLU A 1 106 ? 11.328 19.956 -20.152 1.00 53.88 106 GLU A CA 1
ATOM 827 C C . GLU A 1 106 ? 11.938 20.148 -21.553 1.00 53.88 106 GLU A C 1
ATOM 829 O O . GLU A 1 106 ? 11.468 19.559 -22.526 1.00 53.88 106 GLU A O 1
ATOM 834 N N . MET A 1 107 ? 13.061 20.868 -21.655 1.00 45.41 107 MET A N 1
ATOM 835 C CA . MET A 1 107 ? 13.808 21.030 -22.914 1.00 45.41 107 MET A CA 1
ATOM 836 C C . MET A 1 107 ? 14.310 19.698 -23.502 1.00 45.41 107 MET A C 1
ATOM 838 O O . MET A 1 107 ? 14.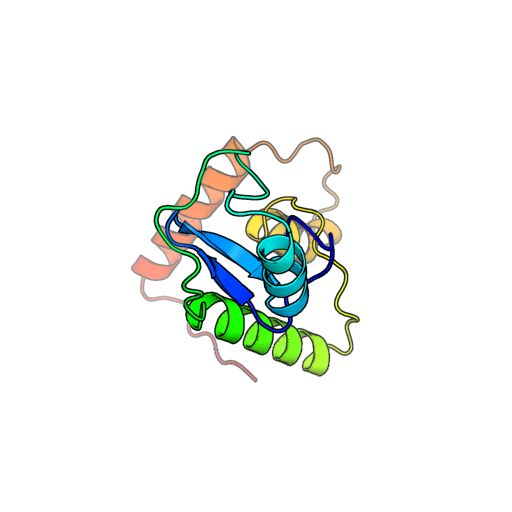359 19.535 -24.722 1.00 45.41 107 MET A O 1
ATOM 842 N N . PHE A 1 108 ? 14.653 18.721 -22.658 1.00 47.53 108 PHE A N 1
ATOM 843 C CA . PHE A 1 108 ? 15.047 17.387 -23.123 1.00 47.53 108 PHE A CA 1
ATOM 844 C C . PHE A 1 108 ? 13.848 16.502 -23.479 1.00 47.53 108 PHE A C 1
ATOM 846 O O . PHE A 1 108 ? 13.961 15.683 -24.391 1.00 47.53 108 PHE A O 1
ATOM 853 N N . ARG A 1 109 ? 12.693 16.702 -22.829 1.00 49.78 109 ARG A N 1
ATOM 854 C CA . ARG A 1 109 ? 11.441 15.994 -23.144 1.00 49.78 109 ARG A CA 1
ATOM 855 C C . ARG A 1 109 ? 11.002 16.265 -24.587 1.00 49.78 109 ARG A C 1
ATOM 857 O O . ARG A 1 109 ? 10.731 15.323 -25.326 1.00 49.78 109 ARG A O 1
ATOM 864 N N . ILE A 1 110 ? 11.078 17.528 -25.017 1.00 48.06 110 ILE A N 1
ATOM 865 C CA . ILE A 1 110 ? 10.763 17.955 -26.391 1.00 48.06 110 ILE A CA 1
ATOM 866 C C . ILE A 1 110 ? 11.743 17.343 -27.411 1.00 48.06 110 ILE A C 1
ATOM 868 O O . ILE A 1 110 ? 11.331 16.868 -28.467 1.00 48.06 110 ILE A O 1
ATOM 872 N N . ASN A 1 111 ? 13.042 17.284 -27.099 1.00 46.66 111 ASN A N 1
ATOM 873 C CA . ASN A 1 111 ? 14.033 16.675 -27.997 1.00 46.66 111 ASN A CA 1
ATOM 874 C C . ASN A 1 111 ? 13.898 15.147 -28.115 1.00 46.66 111 ASN A C 1
ATOM 876 O O . ASN A 1 111 ? 14.106 14.606 -29.200 1.00 46.66 111 ASN A O 1
ATOM 880 N N . ALA A 1 112 ? 13.528 14.452 -27.037 1.00 50.41 112 ALA A N 1
ATOM 881 C CA . ALA A 1 112 ? 13.295 13.008 -27.060 1.00 50.41 112 ALA A CA 1
ATOM 882 C C . ALA A 1 112 ? 12.025 12.636 -27.849 1.00 50.41 112 ALA A C 1
ATOM 884 O O . ALA A 1 112 ? 12.046 11.690 -28.636 1.00 50.41 112 ALA A O 1
ATOM 885 N N . GLU A 1 113 ? 10.945 13.411 -27.706 1.00 52.62 113 GLU A N 1
ATOM 886 C CA . GLU A 1 113 ? 9.719 13.244 -28.501 1.00 52.62 113 GLU A CA 1
ATOM 887 C C . GLU A 1 113 ? 9.975 13.500 -29.997 1.00 52.62 113 GLU A C 1
ATOM 889 O O . GLU A 1 113 ? 9.508 12.744 -30.851 1.00 52.62 113 GLU A O 1
ATOM 894 N N . ASN A 1 114 ? 10.803 14.495 -30.329 1.00 48.91 114 ASN A N 1
ATOM 895 C CA . ASN A 1 114 ? 11.218 14.762 -31.709 1.00 48.91 114 ASN A CA 1
ATOM 896 C C . ASN A 1 114 ? 12.127 13.663 -32.293 1.00 48.91 114 ASN A C 1
ATOM 898 O O . ASN A 1 114 ? 12.019 13.350 -33.479 1.00 48.91 114 ASN A O 1
ATOM 902 N N . ALA A 1 115 ? 12.994 13.047 -31.483 1.00 46.62 115 ALA A N 1
ATOM 903 C CA . ALA A 1 115 ? 13.863 11.947 -31.912 1.00 46.62 115 ALA A CA 1
ATOM 904 C C . ALA A 1 115 ? 13.091 10.640 -32.179 1.00 46.62 115 ALA A C 1
ATOM 906 O O . ALA A 1 115 ? 13.435 9.900 -33.100 1.00 46.62 115 ALA A O 1
ATOM 907 N N . LEU A 1 116 ? 12.019 10.374 -31.423 1.00 50.16 116 LEU A N 1
ATOM 908 C CA . LEU A 1 116 ? 11.110 9.249 -31.678 1.00 50.16 116 LEU A CA 1
ATOM 909 C C . LEU A 1 116 ? 10.271 9.470 -32.947 1.00 50.16 116 LEU A C 1
ATOM 911 O O . LEU A 1 116 ? 10.062 8.536 -33.719 1.00 50.16 116 LEU A O 1
ATOM 915 N N . ASN A 1 117 ? 9.860 10.713 -33.212 1.00 50.78 117 ASN A N 1
ATOM 916 C CA . ASN A 1 117 ? 9.067 11.065 -34.392 1.00 50.78 117 ASN A CA 1
ATOM 917 C C . ASN A 1 117 ? 9.879 11.175 -35.700 1.00 50.78 117 ASN A C 1
ATOM 919 O O . ASN A 1 117 ? 9.279 11.193 -36.773 1.00 50.78 117 ASN A O 1
ATOM 923 N N . SER A 1 118 ? 11.220 11.209 -35.657 1.00 48.62 118 SER A N 1
ATOM 924 C CA . SER A 1 118 ? 12.070 11.232 -36.868 1.00 48.62 118 SER A CA 1
ATOM 925 C C . SER A 1 118 ? 12.496 9.842 -37.377 1.00 48.62 118 SER A C 1
ATOM 927 O O . SER A 1 118 ? 13.327 9.724 -38.280 1.00 48.62 118 SER A O 1
ATOM 929 N N . ASN A 1 119 ? 11.895 8.774 -36.838 1.00 52.56 119 ASN A N 1
ATOM 930 C CA . ASN A 1 119 ? 12.042 7.391 -37.305 1.00 52.56 119 ASN A CA 1
ATOM 931 C C . ASN A 1 119 ? 13.500 6.882 -37.394 1.00 52.56 119 ASN A C 1
ATOM 933 O O . ASN A 1 119 ? 13.814 6.014 -38.206 1.00 52.56 119 ASN A O 1
ATOM 937 N N . SER A 1 120 ? 14.401 7.417 -36.562 1.00 47.28 120 SER A N 1
ATOM 938 C CA . SER A 1 120 ? 15.840 7.151 -36.662 1.00 47.28 120 SER A CA 1
ATOM 939 C C . SER A 1 120 ? 16.487 6.781 -35.327 1.00 47.28 120 SER A C 1
ATOM 941 O O . SER A 1 120 ? 17.508 7.356 -34.981 1.00 47.28 120 SER A O 1
ATOM 943 N N . ILE A 1 121 ? 15.966 5.802 -34.579 1.00 40.97 121 ILE A N 1
ATOM 944 C CA . ILE A 1 121 ? 16.816 5.033 -33.652 1.00 40.97 121 ILE A CA 1
ATOM 945 C C . ILE A 1 121 ? 16.403 3.551 -33.676 1.00 40.97 121 ILE A C 1
ATOM 947 O O . ILE A 1 121 ? 15.381 3.155 -33.126 1.00 40.97 121 ILE A O 1
ATOM 951 N N . SER A 1 122 ? 17.255 2.710 -34.271 1.00 38.78 122 SER A N 1
ATOM 952 C CA . SER A 1 122 ? 17.293 1.273 -33.982 1.00 38.78 122 SER A CA 1
ATOM 953 C C . SER A 1 122 ? 17.946 1.069 -32.617 1.00 38.78 122 SER A C 1
ATOM 955 O O . SER A 1 122 ? 19.166 1.172 -32.506 1.00 38.78 122 SER A O 1
ATOM 957 N N . ILE A 1 123 ? 17.165 0.767 -31.579 1.00 37.84 123 ILE A N 1
ATOM 958 C CA . ILE A 1 123 ? 17.726 0.267 -30.319 1.00 37.84 123 ILE A CA 1
ATOM 959 C C . ILE A 1 123 ? 17.742 -1.259 -30.403 1.00 37.84 123 ILE A C 1
ATOM 961 O O . ILE A 1 123 ? 16.725 -1.921 -30.205 1.00 37.84 123 ILE A O 1
ATOM 965 N N . LYS A 1 124 ? 18.908 -1.823 -30.739 1.00 36.16 124 LYS A N 1
ATOM 966 C CA . LYS A 1 124 ? 19.205 -3.231 -30.462 1.00 36.16 124 LYS A CA 1
ATOM 967 C C . LYS A 1 124 ? 19.494 -3.352 -28.969 1.00 36.16 124 LYS A C 1
ATOM 969 O O . LYS A 1 124 ? 20.488 -2.806 -28.500 1.00 36.16 124 LYS A O 1
ATOM 974 N N . TYR A 1 125 ? 18.638 -4.065 -28.252 1.00 31.61 125 TYR A N 1
ATOM 975 C CA . TYR A 1 125 ? 18.943 -4.545 -26.911 1.00 31.61 125 TYR A CA 1
ATOM 976 C C . TYR A 1 125 ? 19.755 -5.841 -27.054 1.00 31.61 125 TYR A C 1
ATOM 978 O O . TYR A 1 125 ? 19.264 -6.805 -27.644 1.00 31.61 125 TYR A O 1
ATOM 986 N N . CYS A 1 126 ? 21.008 -5.819 -26.594 1.00 32.59 126 CYS A N 1
ATOM 987 C CA . CYS A 1 126 ? 21.692 -7.020 -26.112 1.00 32.59 126 CYS A CA 1
ATOM 988 C C . CYS A 1 126 ? 21.332 -7.212 -24.640 1.00 32.59 126 CYS A C 1
ATOM 990 O O . CYS A 1 126 ? 21.196 -6.175 -23.949 1.00 32.59 126 CYS A O 1
#